Protein AF-A0A965FSB9-F1 (afdb_monomer)

Mean predicted aligned error: 6.32 Å

Structure (mmCIF, N/CA/C/O backbone):
data_AF-A0A965FSB9-F1
#
_entry.id   AF-A0A965FSB9-F1
#
loop_
_atom_site.group_PDB
_atom_site.id
_atom_site.type_symbol
_atom_site.label_atom_id
_atom_site.label_alt_id
_atom_site.label_comp_id
_atom_site.label_asym_id
_atom_site.label_entity_id
_atom_site.label_seq_id
_atom_site.pdbx_PDB_ins_code
_atom_site.Cartn_x
_atom_site.Cartn_y
_atom_site.Cartn_z
_atom_site.occupancy
_atom_site.B_iso_or_equiv
_atom_site.auth_seq_id
_atom_site.auth_comp_id
_atom_site.auth_asym_id
_atom_site.auth_atom_id
_atom_site.pdbx_PDB_model_num
ATOM 1 N N . ILE A 1 1 ? 12.037 1.819 0.099 1.00 85.62 1 ILE A N 1
ATOM 2 C CA . ILE A 1 1 ? 10.649 1.599 -0.365 1.00 85.62 1 ILE A CA 1
ATOM 3 C C . ILE A 1 1 ? 9.625 1.651 0.771 1.00 85.62 1 ILE A C 1
ATOM 5 O O . ILE A 1 1 ? 8.695 2.431 0.648 1.00 85.62 1 ILE A O 1
ATOM 9 N N . CYS A 1 2 ? 9.842 0.955 1.899 1.00 92.88 2 CYS A N 1
ATOM 10 C CA . CYS A 1 2 ? 8.926 0.970 3.055 1.00 92.88 2 CYS A CA 1
ATOM 11 C C . CYS A 1 2 ? 8.541 2.385 3.528 1.00 92.88 2 CYS A C 1
ATOM 13 O O . CYS A 1 2 ? 7.365 2.728 3.515 1.00 92.88 2 CYS A O 1
ATOM 15 N N . LYS A 1 3 ? 9.520 3.259 3.814 1.00 96.31 3 LYS A N 1
ATOM 16 C CA . LYS A 1 3 ? 9.251 4.657 4.220 1.00 96.31 3 LYS A CA 1
ATOM 17 C C . LYS A 1 3 ? 8.411 5.449 3.206 1.00 96.31 3 LYS A C 1
ATOM 19 O O . LYS A 1 3 ? 7.537 6.211 3.601 1.00 96.31 3 LYS A O 1
ATOM 24 N N . ALA A 1 4 ? 8.664 5.264 1.909 1.00 96.44 4 ALA A N 1
ATOM 25 C CA . ALA A 1 4 ? 7.908 5.945 0.858 1.00 96.44 4 ALA A CA 1
ATOM 26 C C . ALA A 1 4 ? 6.462 5.425 0.781 1.00 96.44 4 ALA A C 1
ATOM 28 O O . ALA A 1 4 ? 5.535 6.226 0.710 1.00 96.44 4 ALA A O 1
ATOM 29 N N . SER A 1 5 ? 6.274 4.102 0.868 1.00 96.69 5 SER A N 1
ATOM 30 C CA . SER A 1 5 ? 4.950 3.466 0.915 1.00 96.69 5 SER A CA 1
ATOM 31 C C . SER A 1 5 ? 4.152 3.934 2.133 1.00 96.69 5 SER A C 1
ATOM 33 O O . SER A 1 5 ? 3.014 4.363 1.984 1.00 96.69 5 SER A O 1
ATOM 35 N N . ALA A 1 6 ? 4.774 3.966 3.317 1.00 97.38 6 ALA A N 1
ATOM 36 C CA . ALA A 1 6 ? 4.144 4.450 4.545 1.00 97.38 6 ALA A CA 1
ATOM 37 C C . ALA A 1 6 ? 3.719 5.923 4.436 1.00 97.38 6 ALA A C 1
ATOM 39 O O . ALA A 1 6 ? 2.598 6.272 4.791 1.00 97.38 6 ALA A O 1
ATOM 40 N N . SER A 1 7 ? 4.586 6.784 3.894 1.00 97.38 7 SER A N 1
ATOM 41 C CA . SER A 1 7 ? 4.262 8.196 3.662 1.00 97.38 7 SER A CA 1
ATOM 42 C C . SER A 1 7 ? 3.041 8.349 2.748 1.00 97.38 7 SER A C 1
ATOM 44 O O . SER A 1 7 ? 2.045 8.959 3.142 1.00 97.38 7 SER A O 1
ATOM 46 N N . MET A 1 8 ? 3.055 7.706 1.574 1.00 97.38 8 MET A N 1
ATOM 47 C CA . MET A 1 8 ? 1.931 7.778 0.637 1.00 97.38 8 MET A CA 1
ATOM 48 C C . MET A 1 8 ? 0.657 7.140 1.202 1.00 97.38 8 MET A C 1
ATOM 50 O O . MET A 1 8 ? -0.418 7.690 0.982 1.00 97.38 8 MET A O 1
ATOM 54 N N . LEU A 1 9 ? 0.752 6.057 1.979 1.00 97.31 9 LEU A N 1
ATOM 55 C CA . LEU A 1 9 ? -0.379 5.490 2.716 1.00 97.31 9 LEU A CA 1
ATOM 56 C C . LEU A 1 9 ? -1.047 6.566 3.572 1.00 97.31 9 LEU A C 1
ATOM 58 O O . LEU A 1 9 ? -2.238 6.813 3.400 1.00 97.31 9 LEU A O 1
ATOM 62 N N . THR A 1 10 ? -0.295 7.264 4.430 1.00 96.56 10 THR A N 1
ATOM 63 C CA . THR A 1 10 ? -0.888 8.262 5.341 1.00 96.56 10 THR A CA 1
ATOM 64 C C . THR A 1 10 ? -1.597 9.394 4.605 1.00 96.56 10 THR A C 1
ATOM 66 O O . THR A 1 10 ? -2.642 9.856 5.059 1.00 96.56 10 THR A O 1
ATOM 69 N N . THR A 1 11 ? -1.066 9.822 3.457 1.00 96.38 11 THR A N 1
ATOM 70 C CA . THR A 1 11 ? -1.701 10.851 2.626 1.00 96.38 11 THR A CA 1
ATOM 71 C C . THR A 1 11 ? -2.992 10.350 1.985 1.00 96.38 11 THR A C 1
ATOM 73 O O . THR A 1 11 ? -3.945 11.113 1.884 1.00 96.38 11 THR A O 1
ATOM 76 N N . ASN A 1 12 ? -3.039 9.083 1.565 1.00 96.88 12 ASN A N 1
ATOM 77 C CA . ASN A 1 12 ? -4.187 8.532 0.847 1.00 96.88 12 ASN A CA 1
ATOM 78 C C . ASN A 1 12 ? -5.321 8.0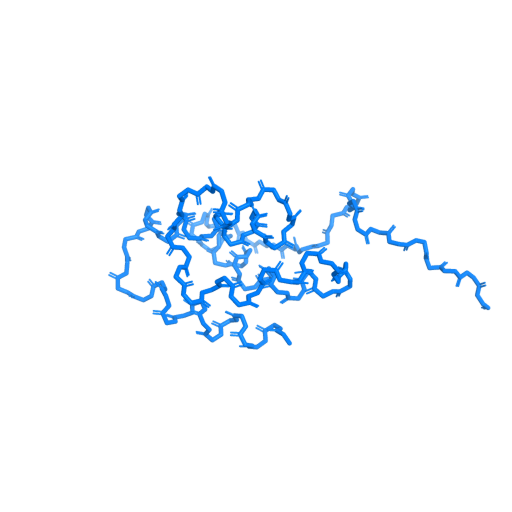77 1.773 1.00 96.88 12 ASN A C 1
ATOM 80 O O . ASN A 1 12 ? -6.465 8.092 1.336 1.00 96.88 12 ASN A O 1
ATOM 84 N N . VAL A 1 13 ? -5.037 7.691 3.024 1.00 96.31 13 VAL A N 1
ATOM 85 C CA . VAL A 1 13 ? -6.066 7.191 3.962 1.00 96.31 13 VAL A CA 1
ATOM 86 C C . VAL A 1 13 ? -6.599 8.247 4.934 1.00 96.31 13 VAL A C 1
ATOM 88 O O . VAL A 1 13 ? -7.649 8.049 5.540 1.00 96.31 13 VAL A O 1
ATOM 91 N N . LYS A 1 14 ? -5.906 9.379 5.115 1.00 95.12 14 LYS A N 1
ATOM 92 C CA . LYS A 1 14 ? -6.359 10.436 6.032 1.00 95.12 14 LYS A CA 1
ATOM 93 C C . LYS A 1 14 ? -7.685 11.040 5.552 1.00 95.12 14 LYS A C 1
ATOM 95 O O . LYS A 1 14 ? -7.794 11.465 4.408 1.00 95.12 14 LYS A O 1
ATOM 100 N N . GLY A 1 15 ? -8.662 11.119 6.457 1.00 95.62 15 GLY A N 1
ATOM 101 C CA . GLY A 1 15 ? -9.991 11.673 6.175 1.00 95.62 15 GLY A CA 1
ATOM 102 C C . GLY A 1 15 ? -10.939 10.716 5.448 1.00 95.62 15 GLY A C 1
ATOM 103 O O . GLY A 1 15 ? -12.064 11.110 5.158 1.00 95.62 15 GLY A O 1
ATOM 104 N N . LYS A 1 16 ? -10.508 9.479 5.171 1.00 96.44 16 LYS A N 1
ATOM 105 C CA . LYS A 1 16 ? -11.357 8.433 4.597 1.00 96.44 16 LYS A CA 1
ATOM 106 C C . LYS A 1 16 ? -12.112 7.664 5.670 1.00 96.44 16 LYS A C 1
ATOM 108 O O . LYS A 1 16 ? -11.654 7.543 6.808 1.00 96.44 16 LYS A O 1
ATOM 113 N N . THR A 1 17 ? -13.247 7.109 5.269 1.00 97.81 17 THR A N 1
ATOM 114 C CA . THR A 1 17 ? -13.956 6.085 6.036 1.00 97.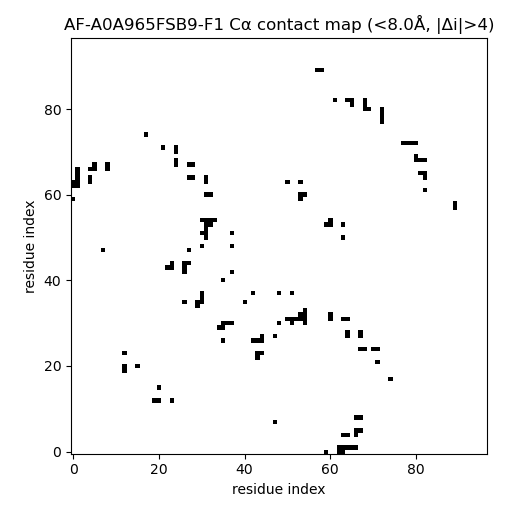81 17 THR A CA 1
ATOM 115 C C . THR A 1 17 ? -13.135 4.799 6.111 1.00 97.81 17 THR A C 1
ATOM 117 O O . THR A 1 17 ? -12.185 4.584 5.346 1.00 97.81 17 THR A O 1
ATOM 120 N N . ARG A 1 18 ? -13.505 3.920 7.045 1.00 96.56 18 ARG A N 1
ATOM 121 C CA . ARG A 1 18 ? -12.863 2.613 7.193 1.00 96.56 18 ARG A CA 1
ATOM 122 C C . ARG A 1 18 ? -12.995 1.797 5.909 1.00 96.56 18 ARG A C 1
ATOM 124 O O . ARG A 1 18 ? -12.019 1.210 5.456 1.00 96.56 18 ARG A O 1
ATOM 131 N N . GLU A 1 19 ? -14.176 1.805 5.312 1.00 97.12 19 GLU A N 1
ATOM 132 C CA . GLU A 1 19 ? -14.527 1.032 4.127 1.00 97.12 19 GLU A CA 1
ATOM 133 C C . GLU A 1 19 ? -13.675 1.462 2.926 1.00 97.12 19 GLU A C 1
ATOM 135 O O . GLU A 1 19 ? -13.097 0.624 2.232 1.00 97.12 19 GLU A O 1
ATOM 140 N N . GLU A 1 20 ? -13.513 2.771 2.719 1.00 97.00 20 GLU A N 1
ATOM 141 C CA . GLU A 1 20 ? -12.635 3.306 1.675 1.00 97.00 20 GLU A CA 1
ATOM 142 C C . GLU A 1 20 ? -11.158 2.965 1.920 1.00 97.00 20 GLU A C 1
ATOM 144 O O . GLU A 1 20 ? -10.425 2.652 0.978 1.00 97.00 20 GLU A O 1
ATOM 149 N N . ALA A 1 21 ? -10.697 3.026 3.174 1.00 97.19 21 ALA A N 1
ATOM 150 C CA . ALA A 1 21 ? -9.329 2.652 3.518 1.00 97.19 21 ALA A CA 1
ATOM 151 C C . ALA A 1 21 ? -9.078 1.156 3.266 1.00 97.19 21 ALA A C 1
ATOM 153 O O . ALA A 1 21 ? -8.030 0.789 2.734 1.00 97.19 21 ALA A O 1
ATOM 154 N N . GLU A 1 22 ? -10.0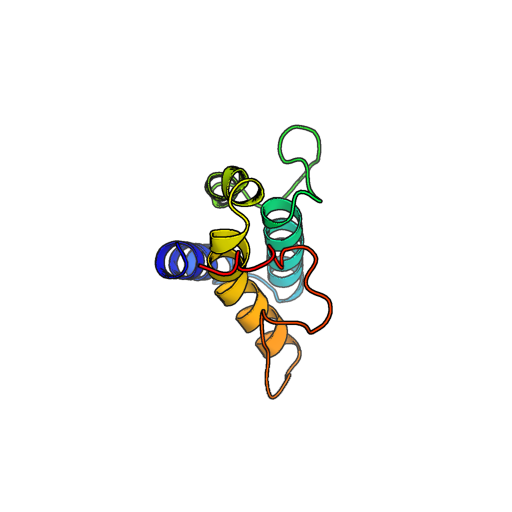45 0.293 3.585 1.00 97.25 22 GLU A N 1
ATOM 155 C CA . GLU A 1 22 ? -9.973 -1.142 3.309 1.00 97.25 22 GLU A CA 1
ATOM 156 C C . GLU A 1 22 ? -9.940 -1.449 1.805 1.00 97.25 22 GLU A C 1
ATOM 158 O O . GLU A 1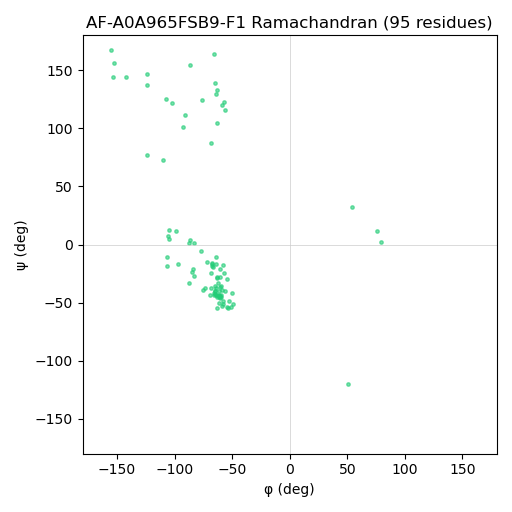 22 ? -9.192 -2.338 1.390 1.00 97.25 22 GLU A O 1
ATOM 163 N N . VAL A 1 23 ? -10.681 -0.703 0.974 1.00 97.50 23 VAL A N 1
ATOM 164 C CA . VAL A 1 23 ? -10.584 -0.804 -0.496 1.00 97.50 23 VAL A CA 1
ATOM 165 C C . VAL A 1 23 ? -9.154 -0.518 -0.957 1.00 97.50 23 VAL A C 1
ATOM 167 O O . VAL A 1 23 ? -8.559 -1.355 -1.636 1.00 97.50 23 VAL A O 1
ATOM 170 N N . LEU A 1 24 ? -8.566 0.601 -0.522 1.00 97.69 24 LEU A N 1
ATOM 171 C CA . LEU A 1 24 ? -7.193 0.966 -0.891 1.00 97.69 24 LEU A CA 1
ATOM 172 C C . LEU A 1 24 ? -6.161 -0.058 -0.410 1.00 97.69 24 LEU A C 1
ATOM 174 O O . LEU A 1 24 ? -5.231 -0.383 -1.144 1.00 97.69 24 LEU A O 1
ATOM 178 N N . ILE A 1 25 ? -6.324 -0.587 0.807 1.00 97.25 25 ILE A N 1
ATOM 179 C CA . ILE A 1 25 ? -5.462 -1.646 1.347 1.00 97.25 25 ILE A CA 1
ATOM 180 C C . ILE A 1 25 ? -5.484 -2.878 0.442 1.00 97.25 25 ILE A C 1
ATOM 182 O O . ILE A 1 25 ? -4.418 -3.421 0.135 1.00 97.25 25 ILE A O 1
ATOM 186 N N . ARG A 1 26 ? -6.677 -3.345 0.052 1.00 96.94 26 ARG A N 1
ATOM 187 C CA . ARG A 1 26 ? -6.823 -4.535 -0.796 1.00 96.94 26 ARG A CA 1
ATOM 188 C C . ARG A 1 26 ? -6.182 -4.305 -2.156 1.00 96.94 26 ARG A C 1
ATOM 190 O O . ARG A 1 26 ? -5.254 -5.025 -2.509 1.00 96.94 26 ARG A O 1
ATOM 197 N N . GLU A 1 27 ? -6.583 -3.242 -2.846 1.00 97.38 27 GLU A N 1
ATOM 198 C CA . GLU A 1 27 ? -6.069 -2.921 -4.178 1.00 97.38 27 GLU A CA 1
ATOM 199 C C . GLU A 1 27 ? -4.547 -2.719 -4.178 1.00 97.38 27 GLU A C 1
ATOM 201 O O . GLU A 1 27 ? -3.863 -3.187 -5.087 1.00 97.38 27 GLU A O 1
ATOM 206 N N . PHE A 1 28 ? -3.981 -2.072 -3.149 1.00 97.44 28 PHE A N 1
ATOM 207 C CA . PHE A 1 28 ? -2.537 -1.838 -3.085 1.00 97.44 28 PHE A CA 1
ATOM 208 C C . PHE A 1 28 ? -1.776 -3.155 -2.942 1.00 97.44 28 PHE A C 1
ATOM 210 O O . PHE A 1 28 ? -0.761 -3.367 -3.608 1.00 97.44 28 PHE A O 1
ATOM 217 N N . ARG A 1 29 ? -2.261 -4.050 -2.073 1.00 95.44 29 ARG A N 1
ATOM 218 C CA . ARG A 1 29 ? -1.665 -5.376 -1.872 1.00 95.44 29 ARG A CA 1
ATOM 219 C C . ARG A 1 29 ? -1.792 -6.231 -3.125 1.00 95.44 29 ARG A C 1
ATOM 221 O O . ARG A 1 29 ? -0.818 -6.881 -3.501 1.00 95.44 29 ARG A O 1
ATOM 228 N N . ASP A 1 30 ? -2.944 -6.207 -3.780 1.00 95.62 30 ASP A N 1
ATOM 229 C CA . ASP A 1 30 ? -3.179 -6.974 -4.999 1.00 95.62 30 ASP A CA 1
ATOM 230 C C . ASP A 1 30 ? -2.301 -6.466 -6.145 1.00 95.62 30 ASP A C 1
ATOM 232 O O . ASP A 1 30 ? -1.648 -7.262 -6.813 1.00 95.62 30 ASP A O 1
ATOM 236 N N . MET A 1 31 ? -2.156 -5.150 -6.307 1.00 96.19 31 MET A N 1
ATOM 237 C CA . MET A 1 31 ? -1.213 -4.571 -7.268 1.00 96.19 31 MET A CA 1
ATOM 238 C C . MET A 1 31 ? 0.233 -4.972 -6.952 1.00 96.19 31 MET A C 1
ATOM 240 O O . MET A 1 31 ? 0.954 -5.443 -7.830 1.00 96.19 31 MET A O 1
ATOM 244 N N . ALA A 1 32 ? 0.670 -4.803 -5.700 1.00 94.19 32 ALA A N 1
ATOM 245 C CA . ALA A 1 32 ? 2.047 -5.084 -5.292 1.00 94.19 32 ALA A CA 1
ATOM 246 C C . ALA A 1 32 ? 2.416 -6.578 -5.366 1.00 94.19 32 ALA A C 1
ATOM 248 O O . ALA A 1 32 ? 3.599 -6.904 -5.400 1.00 94.19 32 ALA A O 1
ATOM 249 N N . THR A 1 33 ? 1.421 -7.470 -5.393 1.00 91.94 33 THR A N 1
ATOM 250 C CA . THR A 1 33 ? 1.592 -8.928 -5.532 1.00 91.94 33 THR A CA 1
ATOM 251 C C . THR A 1 33 ? 1.206 -9.456 -6.917 1.00 91.94 33 THR A C 1
ATOM 253 O O . THR A 1 33 ? 1.179 -10.666 -7.120 1.00 91.94 33 THR A O 1
ATOM 256 N N . GLY A 1 34 ? 0.915 -8.572 -7.878 1.00 92.25 34 GLY A N 1
ATOM 257 C CA . GLY A 1 34 ? 0.605 -8.943 -9.263 1.00 92.25 34 GLY A CA 1
ATOM 258 C C . GLY A 1 34 ? -0.796 -9.522 -9.498 1.00 92.25 34 GLY A C 1
ATOM 259 O O . GLY A 1 34 ? -1.054 -10.032 -10.582 1.00 92.25 34 GLY A O 1
ATOM 260 N N . LYS A 1 35 ? -1.702 -9.436 -8.519 1.00 93.38 35 LYS A N 1
ATOM 261 C CA . LYS A 1 35 ? -3.102 -9.888 -8.618 1.00 93.38 35 LYS A CA 1
ATOM 262 C C . LYS A 1 35 ? -4.038 -8.851 -9.243 1.00 93.38 35 LYS A C 1
ATOM 264 O O . LYS A 1 35 ? -5.085 -9.228 -9.757 1.00 93.38 35 LYS A O 1
ATOM 269 N N . LEU A 1 36 ? -3.669 -7.569 -9.186 1.00 93.50 36 LEU A N 1
ATOM 270 C CA . LEU A 1 36 ? -4.401 -6.469 -9.818 1.00 93.50 36 LEU A CA 1
ATOM 271 C C . LEU A 1 36 ? -3.627 -5.960 -11.037 1.00 93.50 36 LEU A C 1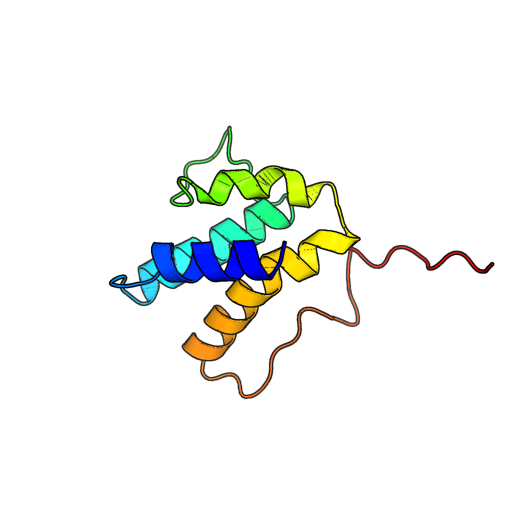
ATOM 273 O O . LEU A 1 36 ? -2.465 -5.552 -10.918 1.00 93.50 36 LEU A O 1
ATOM 277 N N . ASP A 1 37 ? -4.287 -5.931 -12.193 1.00 91.81 37 ASP A N 1
ATOM 278 C CA . ASP A 1 37 ? -3.773 -5.256 -13.381 1.00 91.81 37 ASP A CA 1
ATOM 279 C C . ASP A 1 37 ? -4.286 -3.815 -13.445 1.00 91.81 37 ASP A C 1
ATOM 281 O O . ASP A 1 37 ? -5.408 -3.546 -13.868 1.00 91.81 37 ASP A O 1
ATOM 285 N N . VAL A 1 38 ? -3.428 -2.873 -13.054 1.00 91.12 38 VAL A N 1
ATOM 286 C CA . VAL A 1 38 ? -3.745 -1.438 -13.042 1.00 91.12 38 VAL A CA 1
ATOM 287 C C . VAL A 1 38 ? -4.024 -0.841 -14.426 1.00 91.12 38 VAL A C 1
ATOM 289 O O . VAL A 1 38 ? -4.577 0.250 -14.505 1.00 91.12 38 VAL A O 1
ATOM 292 N N . ALA A 1 39 ? -3.641 -1.515 -15.516 1.00 88.38 39 ALA A N 1
ATOM 293 C CA . ALA A 1 39 ? -3.910 -1.035 -16.871 1.00 88.38 39 ALA A CA 1
ATOM 294 C C . ALA A 1 39 ? -5.285 -1.481 -17.394 1.00 88.38 39 ALA A C 1
ATOM 296 O O . ALA A 1 39 ? -5.917 -0.751 -18.156 1.00 88.38 39 ALA A O 1
AT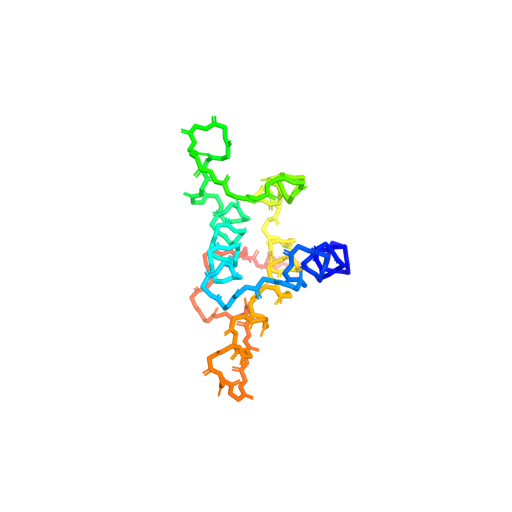OM 297 N N . GLY A 1 40 ? -5.739 -2.672 -16.995 1.00 88.31 40 GLY A N 1
ATOM 298 C CA . GLY A 1 40 ? -6.965 -3.294 -17.498 1.00 88.31 40 GLY A CA 1
ATOM 299 C C . GLY A 1 40 ? -8.145 -3.302 -16.526 1.00 88.31 40 GLY A C 1
ATOM 300 O O . GLY A 1 40 ? -9.255 -3.636 -16.938 1.00 88.31 40 GLY A O 1
ATOM 301 N N . GLN A 1 41 ? -7.940 -2.965 -15.249 1.00 90.62 41 GLN A N 1
ATOM 302 C CA . GLN A 1 41 ? -8.966 -3.074 -14.208 1.00 90.62 41 GLN A CA 1
ATOM 303 C C . GLN A 1 41 ? -9.206 -1.728 -13.505 1.00 90.62 41 GLN A C 1
ATOM 305 O O . GLN A 1 41 ? -8.246 -1.030 -13.170 1.00 90.62 41 GLN A O 1
ATOM 310 N N . PRO A 1 42 ? -10.473 -1.347 -13.247 1.00 92.75 42 PRO A N 1
ATOM 311 C CA . PRO A 1 42 ? -10.779 -0.141 -12.487 1.00 92.75 42 PRO A CA 1
ATOM 312 C C . PRO A 1 42 ? -10.280 -0.269 -11.043 1.00 92.75 42 PRO A C 1
ATOM 314 O O . PRO A 1 42 ? -10.420 -1.320 -10.419 1.00 92.75 42 PRO A O 1
ATOM 317 N N . HIS A 1 43 ? -9.718 0.814 -10.508 1.00 95.38 43 HIS A N 1
ATOM 318 C CA . HIS A 1 43 ? -9.164 0.862 -9.155 1.00 95.38 43 HIS A CA 1
ATOM 319 C C . HIS A 1 43 ? -9.143 2.293 -8.598 1.00 95.38 43 HIS A C 1
ATOM 321 O O . HIS A 1 43 ? -9.201 3.276 -9.339 1.00 95.38 43 HIS A O 1
ATOM 327 N N . HIS A 1 44 ? -8.913 2.428 -7.295 1.00 96.06 44 HIS A N 1
ATOM 328 C CA . HIS A 1 44 ? -8.884 3.695 -6.557 1.00 96.06 44 HIS A CA 1
ATOM 329 C C . HIS A 1 44 ? -7.462 4.153 -6.186 1.00 96.06 44 HIS A C 1
ATOM 331 O O . HIS A 1 44 ? -7.281 5.172 -5.522 1.00 96.06 44 HIS A O 1
ATOM 337 N N . LEU A 1 45 ? -6.435 3.429 -6.641 1.00 95.19 45 LEU A N 1
ATOM 338 C CA . LEU A 1 45 ? -5.038 3.628 -6.242 1.00 95.19 45 LEU A CA 1
ATOM 339 C C . LEU A 1 45 ? -4.428 4.988 -6.613 1.00 95.19 45 LEU A C 1
ATOM 341 O O . LEU A 1 45 ? -3.511 5.451 -5.932 1.00 95.19 45 LEU A O 1
ATOM 345 N N . GLY A 1 46 ? -4.894 5.642 -7.680 1.00 94.00 46 GLY A N 1
ATOM 346 C CA . GLY A 1 46 ? -4.375 6.947 -8.104 1.00 94.00 46 GLY A CA 1
ATOM 347 C C . GLY A 1 46 ? -2.843 6.962 -8.212 1.00 94.00 46 GLY A C 1
ATOM 348 O O . GLY A 1 46 ? -2.257 6.176 -8.949 1.00 94.00 46 GLY A O 1
ATOM 349 N N . ARG A 1 47 ? -2.171 7.829 -7.438 1.00 93.69 47 ARG A N 1
ATOM 350 C CA . ARG A 1 47 ? -0.696 7.950 -7.430 1.00 93.69 47 ARG A CA 1
ATOM 351 C C . ARG A 1 47 ? 0.032 6.727 -6.867 1.00 93.69 47 ARG A C 1
ATOM 353 O O . ARG A 1 47 ? 1.237 6.608 -7.069 1.00 93.69 47 ARG A O 1
ATOM 360 N N . LEU A 1 48 ? -0.657 5.841 -6.149 1.00 96.25 48 LEU A N 1
ATOM 361 C CA . LEU A 1 48 ? -0.058 4.630 -5.587 1.00 96.25 48 LEU A CA 1
ATOM 362 C C . LEU A 1 48 ? 0.370 3.634 -6.672 1.00 96.25 48 LEU A C 1
ATOM 364 O O . LEU A 1 48 ? 1.241 2.810 -6.408 1.00 96.25 48 LEU A O 1
ATOM 368 N N . THR A 1 49 ? -0.150 3.756 -7.899 1.00 96.12 49 THR A N 1
ATOM 369 C CA . THR A 1 49 ? 0.243 2.926 -9.054 1.00 96.12 49 THR A CA 1
ATOM 370 C C . THR A 1 49 ? 1.732 3.005 -9.391 1.00 96.12 49 THR A C 1
ATOM 372 O O . THR A 1 49 ? 2.268 2.085 -10.004 1.00 96.12 49 THR A O 1
ATOM 375 N N . VAL A 1 50 ? 2.446 4.030 -8.905 1.00 94.94 50 VAL A N 1
ATOM 376 C CA . VAL A 1 50 ? 3.915 4.123 -8.990 1.00 94.94 50 VAL A CA 1
ATOM 377 C C . VAL A 1 50 ? 4.631 2.922 -8.350 1.00 94.94 50 VAL A C 1
ATOM 379 O O . VAL A 1 50 ? 5.749 2.591 -8.736 1.00 94.94 50 VAL A O 1
ATOM 382 N N . PHE A 1 51 ? 3.992 2.234 -7.395 1.00 94.94 51 PHE A N 1
ATOM 383 C CA . PHE A 1 51 ? 4.514 1.003 -6.795 1.00 94.94 51 PHE A CA 1
ATOM 384 C C . PHE A 1 51 ? 4.222 -0.255 -7.631 1.00 94.94 51 PHE A C 1
ATOM 386 O O . PHE A 1 51 ? 4.624 -1.344 -7.233 1.00 94.94 51 PHE A O 1
ATOM 393 N N . GLY A 1 52 ? 3.567 -0.143 -8.790 1.00 93.31 52 GLY A N 1
ATOM 394 C CA . GLY A 1 52 ? 3.165 -1.286 -9.615 1.00 93.31 52 GLY A CA 1
ATOM 395 C C . GLY A 1 52 ? 4.323 -2.158 -10.110 1.00 93.31 52 GLY A C 1
ATOM 396 O O . GLY A 1 52 ? 4.133 -3.359 -10.280 1.00 93.31 52 GLY A O 1
ATOM 397 N N . GLY A 1 53 ? 5.523 -1.592 -10.279 1.00 92.88 53 GLY A N 1
ATOM 398 C CA . GLY A 1 53 ? 6.735 -2.344 -10.641 1.00 92.88 53 GLY A CA 1
ATOM 399 C C . GLY A 1 53 ? 7.372 -3.116 -9.479 1.00 92.88 53 GLY A C 1
ATOM 400 O O . GLY A 1 53 ? 8.328 -3.855 -9.671 1.00 92.88 53 GLY A O 1
ATOM 401 N N . VAL A 1 54 ? 6.867 -2.965 -8.248 1.00 93.56 54 VAL A N 1
ATOM 402 C CA . VAL A 1 54 ? 7.385 -3.717 -7.092 1.00 93.56 54 VAL A CA 1
ATOM 403 C C . VAL A 1 54 ? 7.066 -5.203 -7.195 1.00 93.56 54 VAL A C 1
ATOM 405 O O . VAL A 1 54 ? 7.812 -6.004 -6.636 1.00 93.56 54 VAL A O 1
ATOM 408 N N . ARG A 1 55 ? 6.010 -5.572 -7.931 1.00 92.31 55 ARG A N 1
ATOM 409 C CA . ARG A 1 55 ? 5.638 -6.972 -8.174 1.00 92.31 55 ARG A CA 1
ATOM 410 C C . ARG A 1 55 ? 6.795 -7.792 -8.765 1.00 92.31 55 ARG A C 1
ATOM 412 O O . ARG A 1 55 ? 6.910 -8.973 -8.470 1.00 92.31 55 ARG A O 1
ATOM 419 N N . ASP A 1 56 ? 7.683 -7.140 -9.519 1.00 92.88 56 ASP A N 1
ATOM 420 C CA . ASP A 1 56 ? 8.839 -7.756 -10.183 1.00 92.88 56 ASP A CA 1
ATOM 421 C C . ASP A 1 56 ? 10.086 -7.813 -9.279 1.00 92.88 56 ASP A C 1
ATOM 423 O O . ASP A 1 56 ? 11.155 -8.261 -9.690 1.00 92.88 56 ASP A O 1
ATOM 427 N N . LEU A 1 57 ? 9.975 -7.349 -8.029 1.00 91.12 57 LEU A N 1
ATOM 428 C CA . LEU A 1 57 ? 11.060 -7.280 -7.051 1.00 91.12 57 LEU A CA 1
ATOM 429 C C . LEU A 1 57 ? 10.667 -8.045 -5.772 1.00 91.12 57 LEU A C 1
ATOM 431 O O . LEU A 1 57 ? 10.361 -7.398 -4.764 1.00 91.12 57 LEU A O 1
ATOM 435 N N . PRO A 1 58 ? 10.708 -9.395 -5.753 1.00 86.00 58 PRO A N 1
ATOM 436 C CA . PRO A 1 58 ? 10.211 -10.221 -4.642 1.00 86.00 58 PRO A CA 1
ATOM 437 C C . PRO A 1 58 ? 10.731 -9.795 -3.261 1.00 86.00 58 PRO A C 1
ATOM 439 O O . PRO A 1 58 ? 9.970 -9.648 -2.305 1.00 86.00 58 PRO A O 1
ATOM 442 N N . THR A 1 59 ? 12.020 -9.456 -3.172 1.00 87.81 59 THR A N 1
ATOM 443 C CA . THR A 1 59 ? 12.668 -8.989 -1.932 1.00 87.81 59 THR A CA 1
ATOM 444 C C . THR A 1 59 ? 12.174 -7.617 -1.453 1.00 87.81 59 THR A C 1
ATOM 446 O O . THR A 1 59 ? 12.406 -7.224 -0.310 1.00 87.81 59 THR A O 1
ATOM 449 N N . ARG A 1 60 ? 11.493 -6.849 -2.312 1.00 91.06 60 ARG A N 1
ATOM 450 C CA . ARG A 1 60 ? 10.984 -5.495 -2.040 1.00 91.06 60 ARG A CA 1
ATOM 451 C C . ARG A 1 60 ? 9.472 -5.450 -1.854 1.00 91.06 60 ARG A C 1
ATOM 453 O O . ARG A 1 60 ? 9.007 -4.482 -1.245 1.00 91.06 60 ARG A O 1
ATOM 460 N N . VAL A 1 61 ? 8.735 -6.475 -2.297 1.00 93.81 61 VAL A N 1
ATOM 461 C CA . VAL A 1 61 ? 7.278 -6.599 -2.112 1.00 93.81 61 VAL A CA 1
ATOM 462 C C . VAL A 1 61 ? 6.914 -6.479 -0.638 1.00 93.81 61 VAL A C 1
ATOM 464 O O . VAL A 1 61 ? 6.161 -5.575 -0.276 1.00 93.81 61 VAL A O 1
ATOM 467 N N . LYS A 1 62 ? 7.531 -7.291 0.233 1.00 90.88 62 LYS A N 1
ATOM 468 C CA . LYS A 1 62 ? 7.290 -7.259 1.689 1.00 90.88 62 LYS A CA 1
ATOM 469 C C . LYS A 1 62 ? 7.461 -5.858 2.274 1.00 90.88 62 LYS A C 1
ATOM 471 O O . LYS A 1 62 ? 6.575 -5.340 2.950 1.00 90.88 62 LYS A O 1
ATOM 476 N N . CYS A 1 63 ? 8.568 -5.190 1.942 1.00 93.81 63 CYS A N 1
ATOM 477 C CA . CYS A 1 63 ? 8.818 -3.826 2.397 1.00 93.81 63 CYS A CA 1
ATOM 478 C C . CYS A 1 63 ? 7.781 -2.816 1.886 1.00 93.81 63 CYS A C 1
ATOM 480 O O . CYS A 1 63 ? 7.534 -1.823 2.565 1.00 93.81 63 CYS A O 1
ATOM 482 N N . ALA A 1 64 ? 7.230 -2.993 0.685 1.00 95.25 64 ALA A N 1
ATOM 483 C CA . ALA A 1 64 ? 6.224 -2.085 0.144 1.00 95.25 64 ALA A CA 1
ATOM 484 C C . ALA A 1 64 ? 4.849 -2.292 0.793 1.00 95.25 64 ALA A C 1
ATOM 486 O O . ALA A 1 64 ? 4.169 -1.303 1.069 1.00 95.25 64 ALA A O 1
ATOM 487 N N . ILE A 1 65 ? 4.458 -3.540 1.070 1.00 95.25 65 ILE A N 1
ATOM 488 C CA . ILE A 1 65 ? 3.134 -3.870 1.623 1.00 95.25 65 ILE A CA 1
ATOM 489 C C . ILE A 1 65 ? 3.050 -3.751 3.147 1.00 95.25 65 ILE A C 1
ATOM 491 O O . ILE A 1 65 ? 1.946 -3.602 3.661 1.00 95.25 65 ILE A O 1
ATOM 495 N N . LEU A 1 66 ? 4.176 -3.788 3.870 1.00 95.25 66 LEU A N 1
ATOM 496 C CA . LEU A 1 66 ? 4.197 -3.777 5.339 1.00 95.25 66 LEU A CA 1
ATOM 497 C C . LEU A 1 66 ? 3.326 -2.668 5.965 1.00 95.25 66 LEU A C 1
ATOM 499 O O . LEU A 1 66 ? 2.463 -3.014 6.766 1.00 95.25 66 LEU A O 1
ATOM 503 N N . PRO A 1 67 ? 3.431 -1.378 5.580 1.00 96.81 67 PRO A N 1
ATOM 504 C CA . PRO A 1 67 ? 2.593 -0.328 6.173 1.00 96.81 67 PRO A CA 1
ATOM 505 C C . PRO A 1 67 ? 1.086 -0.562 5.973 1.00 96.81 67 PRO A C 1
ATOM 507 O O . PRO A 1 67 ? 0.284 -0.273 6.859 1.00 96.81 67 PRO A O 1
ATOM 510 N N . TRP A 1 68 ? 0.701 -1.119 4.823 1.00 96.62 68 TRP A N 1
ATOM 511 C CA . TRP A 1 68 ? -0.689 -1.439 4.483 1.00 96.62 68 TRP A CA 1
ATOM 512 C C . TRP A 1 68 ? -1.196 -2.649 5.261 1.00 96.62 68 TRP A C 1
ATOM 514 O O . TRP A 1 68 ? -2.341 -2.666 5.708 1.00 96.62 68 TRP A O 1
ATOM 524 N N . HIS A 1 69 ? -0.328 -3.641 5.463 1.00 94.62 69 HIS A N 1
ATOM 525 C CA . HIS A 1 69 ? -0.606 -4.796 6.305 1.00 94.62 69 HIS A CA 1
ATOM 526 C C . HIS A 1 69 ? -0.805 -4.378 7.769 1.00 94.62 69 HIS A C 1
ATOM 528 O O . HIS A 1 69 ? -1.780 -4.781 8.399 1.00 94.62 69 HIS A O 1
ATOM 534 N N . THR A 1 70 ? 0.046 -3.480 8.274 1.00 95.69 70 THR A N 1
ATOM 535 C CA . THR A 1 70 ? -0.086 -2.899 9.614 1.00 95.69 70 THR A CA 1
ATOM 536 C C . THR A 1 70 ? -1.383 -2.110 9.775 1.00 95.69 70 THR A C 1
ATOM 538 O O . THR A 1 70 ? -2.080 -2.296 10.770 1.00 95.69 70 THR A O 1
ATOM 541 N N . LEU A 1 71 ? -1.754 -1.269 8.800 1.00 95.88 71 LEU A N 1
ATOM 542 C CA . LEU A 1 71 ? -3.020 -0.533 8.854 1.00 95.88 71 LEU A CA 1
ATOM 543 C C . LEU A 1 71 ? -4.221 -1.488 8.889 1.00 95.88 71 LEU A C 1
ATOM 545 O O . LEU A 1 71 ? -5.122 -1.310 9.703 1.00 95.88 71 LEU A O 1
ATOM 549 N N . HIS A 1 72 ? -4.214 -2.528 8.054 1.00 96.06 72 HIS A N 1
ATOM 550 C CA . HIS A 1 72 ? -5.263 -3.545 8.049 1.00 96.06 72 HIS A CA 1
ATOM 551 C C . HIS A 1 72 ? -5.393 -4.257 9.402 1.00 96.06 72 HIS A C 1
ATOM 553 O O . HIS A 1 72 ? -6.500 -4.434 9.905 1.00 96.06 72 HIS A O 1
ATOM 559 N N . ALA A 1 73 ? -4.270 -4.654 10.004 1.00 95.25 73 ALA A N 1
ATOM 560 C CA . ALA A 1 73 ? -4.252 -5.276 11.323 1.00 95.25 73 ALA A CA 1
ATOM 561 C C . ALA A 1 73 ? -4.819 -4.340 12.402 1.00 95.25 73 ALA A C 1
ATOM 563 O O . ALA A 1 73 ? -5.647 -4.765 13.206 1.00 95.25 73 ALA A O 1
ATOM 564 N N . ALA A 1 74 ? -4.442 -3.058 12.369 1.00 94.56 74 ALA A N 1
ATOM 565 C CA . ALA A 1 74 ? -4.935 -2.051 13.304 1.00 94.56 74 ALA A CA 1
ATOM 566 C C . ALA A 1 74 ? -6.455 -1.834 13.190 1.00 94.56 74 ALA A C 1
ATOM 568 O O . ALA A 1 74 ? -7.142 -1.795 14.208 1.00 94.56 74 ALA A O 1
ATOM 569 N N . LEU A 1 75 ? -6.996 -1.759 11.966 1.00 94.19 75 LEU A N 1
ATOM 570 C CA . LEU A 1 75 ? -8.443 -1.630 11.730 1.00 94.19 75 LEU A CA 1
ATOM 571 C C . LEU A 1 75 ? -9.236 -2.845 12.241 1.00 94.19 75 LEU A C 1
ATOM 573 O O . LEU A 1 75 ? -10.392 -2.709 12.640 1.00 94.19 75 LEU A O 1
ATOM 577 N N . ASN A 1 76 ? -8.613 -4.023 12.257 1.00 94.06 76 ASN A N 1
ATOM 578 C CA . ASN A 1 76 ? -9.214 -5.275 12.717 1.00 94.06 76 ASN A CA 1
ATOM 579 C C . ASN A 1 76 ? -8.830 -5.653 14.157 1.00 94.06 76 ASN A C 1
ATOM 581 O O . ASN A 1 76 ? -9.087 -6.778 14.575 1.00 94.06 76 ASN A O 1
ATOM 585 N N . S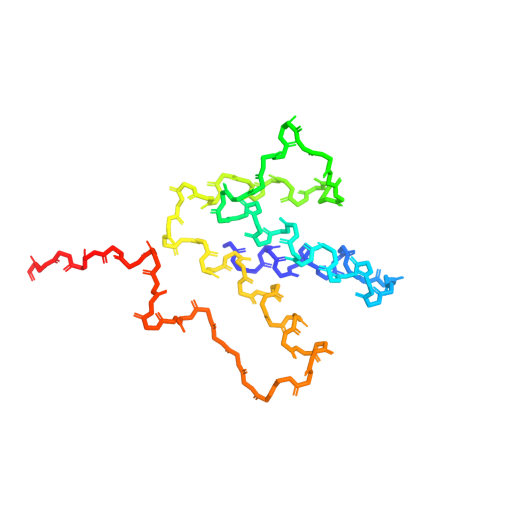ER A 1 77 ? -8.209 -4.739 14.911 1.00 92.75 77 SER A N 1
ATOM 586 C CA . SER A 1 77 ? -7.799 -4.963 16.305 1.00 92.75 77 SER A CA 1
ATOM 587 C C . SER A 1 77 ? -6.930 -6.216 16.511 1.00 92.75 77 SER A C 1
ATOM 589 O O . SER A 1 77 ? -6.986 -6.857 17.560 1.00 92.75 77 SER A O 1
ATOM 591 N N . ALA A 1 78 ? -6.105 -6.571 15.523 1.00 89.75 78 ALA A N 1
ATOM 592 C CA . ALA A 1 78 ? -5.166 -7.680 15.642 1.00 89.75 78 ALA A CA 1
ATOM 593 C C . ALA A 1 78 ? -3.961 -7.271 16.511 1.00 89.75 78 ALA A C 1
ATOM 595 O O . ALA A 1 78 ? -3.277 -6.292 16.215 1.00 89.75 78 ALA A O 1
ATOM 5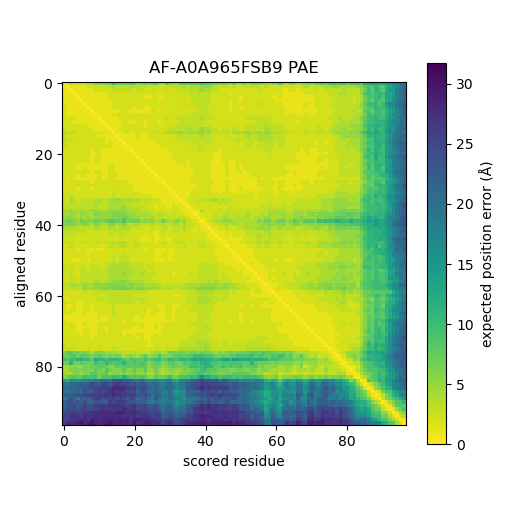96 N N . GLY A 1 79 ? -3.687 -8.031 17.579 1.00 82.50 79 GLY A N 1
ATOM 597 C CA . GLY A 1 79 ? -2.624 -7.721 18.548 1.00 82.50 79 GLY A CA 1
ATOM 598 C C . GLY A 1 79 ? -1.191 -7.922 18.034 1.00 82.50 79 GLY A C 1
ATOM 599 O O . GLY A 1 79 ? -0.245 -7.432 18.642 1.00 82.50 79 GLY A O 1
ATOM 600 N N . SER A 1 80 ? -1.014 -8.625 16.914 1.00 86.06 80 SER A N 1
ATOM 601 C CA . SER A 1 80 ? 0.265 -8.750 16.209 1.00 86.06 80 SER A CA 1
ATOM 602 C C . SER A 1 80 ? 0.023 -8.996 14.720 1.00 86.06 80 SER A C 1
ATOM 604 O O . SER A 1 80 ? -1.054 -9.438 14.314 1.00 86.06 80 SER A O 1
ATOM 606 N N . THR A 1 81 ? 1.004 -8.657 13.887 1.00 88.31 81 THR A N 1
ATOM 607 C CA . THR A 1 81 ? 0.921 -8.819 12.433 1.00 88.31 81 THR A CA 1
ATOM 608 C C . THR A 1 81 ? 2.320 -8.973 11.846 1.00 88.31 81 THR A C 1
ATOM 610 O O . THR A 1 81 ? 3.263 -8.352 12.338 1.00 88.31 81 THR A O 1
ATOM 613 N N . SER A 1 82 ? 2.462 -9.798 10.808 1.00 85.88 82 SER A N 1
ATOM 614 C CA . SER A 1 82 ? 3.732 -10.032 10.121 1.00 85.88 82 SER A CA 1
ATOM 615 C C . SER A 1 82 ? 3.511 -10.172 8.620 1.00 85.88 82 SER A C 1
ATOM 617 O O . SER A 1 82 ? 2.524 -10.749 8.174 1.00 85.88 82 SER A O 1
ATOM 619 N N . THR A 1 83 ? 4.458 -9.662 7.835 1.00 81.94 83 THR A N 1
ATOM 620 C CA . THR A 1 83 ? 4.530 -9.926 6.389 1.00 81.94 83 THR A CA 1
ATOM 621 C C . THR A 1 83 ? 5.307 -11.203 6.056 1.00 81.94 83 THR A C 1
ATOM 623 O O . THR A 1 83 ? 5.551 -11.485 4.885 1.00 81.94 83 THR A O 1
ATOM 626 N N . GLU A 1 84 ? 5.744 -11.944 7.071 1.00 77.31 84 GLU A N 1
ATOM 627 C CA . GLU A 1 84 ? 6.418 -13.234 6.958 1.00 77.31 84 GLU A CA 1
ATOM 628 C C . GLU A 1 84 ? 5.400 -14.331 7.292 1.00 77.31 84 GLU A C 1
ATOM 630 O O . GLU A 1 84 ? 4.810 -14.318 8.370 1.00 77.31 84 GLU A O 1
ATOM 635 N N . ALA A 1 85 ? 5.162 -15.251 6.358 1.00 64.56 85 ALA A N 1
ATOM 636 C CA . ALA A 1 85 ? 4.332 -16.435 6.560 1.00 64.56 85 ALA A CA 1
ATOM 637 C C . ALA A 1 85 ? 5.163 -17.680 6.223 1.00 64.56 85 ALA A C 1
ATOM 639 O O . ALA A 1 85 ? 5.980 -17.628 5.308 1.00 64.56 85 ALA A O 1
ATOM 640 N N . GLU A 1 86 ? 4.935 -18.800 6.916 1.00 51.91 86 GLU A N 1
ATOM 641 C CA . GLU A 1 86 ? 5.599 -20.090 6.632 1.00 51.91 86 GLU A CA 1
ATOM 642 C C . GLU A 1 86 ? 5.311 -20.609 5.207 1.00 51.91 86 GLU A C 1
ATOM 644 O O . GLU A 1 86 ? 6.079 -21.392 4.658 1.00 51.91 86 GLU A O 1
ATOM 649 N N . GLN A 1 87 ? 4.230 -20.129 4.581 1.00 48.69 87 GLN A N 1
ATOM 650 C CA . GLN A 1 87 ? 3.915 -20.319 3.164 1.00 48.69 87 GLN A CA 1
ATOM 651 C C . GLN A 1 87 ? 4.062 -18.986 2.423 1.00 48.69 87 GLN A C 1
ATOM 653 O O . GLN A 1 87 ? 3.081 -18.329 2.073 1.00 48.69 87 GLN A O 1
ATOM 658 N N . ASP A 1 88 ? 5.303 -18.554 2.229 1.00 54.31 88 ASP A N 1
ATOM 659 C CA . ASP A 1 88 ? 5.614 -17.380 1.425 1.00 54.31 88 ASP A CA 1
ATOM 660 C C . ASP A 1 88 ? 5.859 -17.787 -0.041 1.00 54.31 88 ASP A C 1
ATOM 662 O O . ASP A 1 88 ? 6.880 -18.414 -0.332 1.00 54.31 88 ASP A O 1
ATOM 666 N N . PRO A 1 89 ? 4.985 -17.416 -0.998 1.00 51.59 89 PRO A N 1
ATOM 667 C CA . PRO A 1 89 ? 5.224 -17.681 -2.417 1.00 51.59 89 PRO A CA 1
ATOM 668 C C . PRO A 1 89 ? 6.463 -16.947 -2.963 1.00 51.59 89 PRO A C 1
ATOM 670 O O . PRO A 1 89 ? 6.888 -17.226 -4.080 1.00 51.59 89 PRO A O 1
ATOM 673 N N . MET A 1 90 ? 7.035 -16.011 -2.197 1.00 56.47 90 MET A N 1
ATOM 674 C CA . MET A 1 90 ? 8.221 -15.218 -2.526 1.00 56.47 90 MET A CA 1
ATOM 675 C C . MET A 1 90 ? 9.484 -15.664 -1.776 1.00 56.47 90 MET A C 1
ATOM 677 O O . MET A 1 90 ? 10.495 -14.956 -1.820 1.00 56.47 90 MET A O 1
ATOM 681 N N . GLN A 1 91 ? 9.464 -16.836 -1.1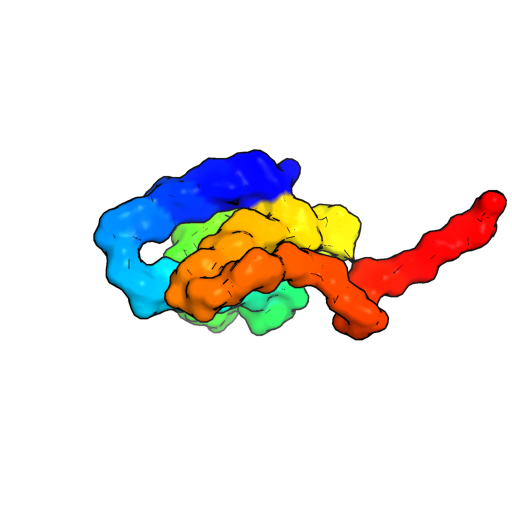27 1.00 53.00 91 GLN A N 1
ATOM 682 C CA . GLN A 1 91 ? 10.661 -17.466 -0.575 1.00 53.00 91 GLN A CA 1
ATOM 683 C C . GLN A 1 91 ? 11.566 -17.928 -1.733 1.00 53.00 91 GLN A C 1
ATOM 685 O O . GLN A 1 91 ? 11.478 -19.058 -2.209 1.00 53.00 91 GLN A O 1
ATOM 690 N N . ALA A 1 92 ? 12.436 -17.046 -2.226 1.00 50.34 92 ALA A N 1
ATOM 691 C CA . ALA A 1 92 ? 13.540 -17.476 -3.074 1.00 50.34 92 ALA A CA 1
ATOM 692 C C . ALA A 1 92 ? 14.456 -18.387 -2.233 1.00 50.34 92 ALA A C 1
ATOM 694 O O . ALA A 1 92 ? 14.770 -18.008 -1.098 1.00 50.34 92 ALA A O 1
ATOM 695 N N . PRO A 1 93 ? 14.883 -19.564 -2.733 1.00 45.81 93 PRO A N 1
ATOM 696 C CA . PRO A 1 93 ? 15.880 -20.357 -2.034 1.00 45.81 93 PRO A CA 1
ATOM 697 C C . PRO A 1 93 ? 17.117 -19.480 -1.851 1.00 45.81 93 PRO A C 1
ATOM 699 O O . PRO A 1 93 ? 17.651 -18.924 -2.814 1.00 45.81 93 PRO A O 1
ATOM 702 N N . ILE A 1 94 ? 17.523 -19.299 -0.596 1.00 52.59 94 ILE A N 1
ATOM 703 C CA . ILE A 1 94 ? 18.815 -18.710 -0.269 1.00 52.59 94 ILE A CA 1
ATOM 704 C C . ILE A 1 94 ? 19.820 -19.707 -0.837 1.00 52.59 94 ILE A C 1
ATOM 706 O O . ILE A 1 94 ? 19.922 -20.821 -0.335 1.00 52.59 94 ILE A O 1
ATOM 710 N N . GLY A 1 95 ? 20.446 -19.364 -1.962 1.00 44.16 95 GLY A N 1
ATOM 711 C CA . GLY A 1 95 ? 21.495 -20.191 -2.538 1.00 44.16 95 GLY A CA 1
ATOM 712 C C . GLY A 1 95 ? 22.605 -20.334 -1.508 1.00 44.16 95 GLY A C 1
ATOM 713 O O . GLY A 1 95 ? 23.145 -19.321 -1.063 1.00 44.16 95 GLY A O 1
ATOM 714 N N . ASP A 1 96 ? 22.887 -21.575 -1.118 1.00 43.56 96 ASP A N 1
ATOM 715 C CA . ASP A 1 96 ? 24.041 -21.925 -0.302 1.00 43.56 96 ASP A CA 1
ATOM 716 C C . ASP A 1 96 ? 25.304 -21.426 -1.017 1.00 43.56 96 ASP A C 1
ATOM 718 O O . ASP A 1 96 ? 25.614 -21.858 -2.133 1.00 43.56 96 ASP A O 1
ATOM 722 N N . ALA A 1 97 ? 25.990 -20.475 -0.386 1.00 39.16 97 ALA A N 1
ATOM 723 C CA . ALA A 1 97 ? 27.330 -20.026 -0.744 1.00 39.16 97 ALA A CA 1
ATOM 724 C C . ALA A 1 97 ? 28.292 -20.419 0.376 1.00 39.16 97 ALA A C 1
ATOM 726 O O . ALA A 1 97 ? 27.919 -20.219 1.557 1.00 39.16 97 ALA A O 1
#

Solvent-accessible surface area (backbone atoms only — not comparable to full-atom values): 5944 Å² total; per-residue (Å²): 101,38,71,60,39,40,52,53,46,55,68,72,42,61,93,53,56,70,69,60,38,50,50,49,42,51,53,51,47,30,23,32,68,63,74,42,55,79,88,84,44,93,78,86,56,71,82,59,56,78,49,48,70,34,40,82,33,59,89,47,27,53,43,44,41,42,53,48,54,51,50,53,30,58,78,66,71,47,94,70,84,73,86,74,55,100,82,47,96,65,67,68,80,79,74,89,125

Foldseek 3Di:
DLVVLLVVLCVLCPPDDPVVNVQLLVQLLCLLCVNDDPVPDDGDCVVSCVSNCNNVVLVCSQSNNVSSQVVVCVSVVNPDTHSDDPPDPSPDPPPDD

Nearest PDB structures (foldseek):
  6jzw-assembly2_B  TM=8.199E-01  e=1.137E-01  Bacillus subtilis subsp. subtilis str. 168
  2cqu-assembly1_A  TM=2.876E-01  e=5.135E+00  Homo sapiens

Secondary structure (DSSP, 8-state):
-HHHHHHHHHHHHTT--HHHHHHHHHHHHHHHTT-S-TTTS--S-GGGGGGGGGGG-HHHHHHHHHHHHHHHHHHTT-S---S--SS-TT-------

Sequence (97 aa):
ICKASASMLTTNVKGKTREEAEVLIREFRDMATGKLDVAGQPHHLGRLTVFGGVRDLPTRVKCAILPWHTLHAALNSAGSTSTEAEQDPMQAPIGDA

Radius of gyration: 13.9 Å; Cα contacts (8 Å, |Δi|>4): 82; chains: 1; bounding box: 42×34×36 Å

pLDDT: mean 87.93, std 15.36, range [39.16, 97.81]